Protein AF-A0A8T6P7Z8-F1 (afdb_monomer_lite)

Sequence (101 aa):
MNELTWLGIIMIVAGSCGLGVLLLSGLLALWSWITLALTIRDTLEGEGRWALNLKAVQCPRCGLARPITQLPRSPRQIITGERRCRRCNQLMDRQGRALPD

Structure (mmCIF, N/CA/C/O backbone):
data_AF-A0A8T6P7Z8-F1
#
_entry.id   AF-A0A8T6P7Z8-F1
#
loop_
_atom_site.group_PDB
_atom_site.id
_atom_site.type_symbol
_atom_site.label_atom_id
_atom_site.label_alt_id
_atom_site.label_comp_id
_atom_site.label_asym_id
_atom_site.label_entity_id
_atom_site.label_seq_id
_atom_site.pdbx_PDB_ins_code
_atom_site.Cartn_x
_atom_site.Cartn_y
_atom_site.Cartn_z
_atom_site.occupancy
_atom_site.B_iso_or_equiv
_atom_site.auth_seq_id
_atom_site.auth_comp_id
_atom_site.auth_asym_id
_atom_site.auth_atom_id
_atom_site.pdbx_PDB_model_num
ATOM 1 N N . MET A 1 1 ? 33.769 15.717 -42.151 1.00 63.75 1 MET A N 1
ATOM 2 C CA . MET A 1 1 ? 33.020 14.731 -41.341 1.00 63.75 1 MET A CA 1
ATOM 3 C C . MET A 1 1 ? 32.154 13.945 -42.311 1.00 63.75 1 MET A C 1
ATOM 5 O O . MET A 1 1 ? 31.461 14.578 -43.093 1.00 63.75 1 MET A O 1
ATOM 9 N N . ASN A 1 2 ? 32.309 12.627 -42.391 1.00 86.88 2 ASN A N 1
ATOM 10 C CA . ASN A 1 2 ? 31.741 11.764 -43.438 1.00 86.88 2 ASN A CA 1
ATOM 11 C C . ASN A 1 2 ? 30.526 10.971 -42.920 1.00 86.88 2 ASN A C 1
ATOM 13 O O . ASN A 1 2 ? 30.440 10.696 -41.728 1.00 86.88 2 ASN A O 1
ATOM 17 N N . GLU A 1 3 ? 29.614 10.572 -43.809 1.00 84.19 3 GLU A N 1
ATOM 18 C CA . GLU A 1 3 ? 28.350 9.862 -43.499 1.00 84.19 3 GLU A CA 1
ATOM 19 C C . GLU A 1 3 ? 28.514 8.671 -42.530 1.00 84.19 3 GLU A C 1
ATOM 21 O O . GLU A 1 3 ? 27.703 8.455 -41.631 1.00 84.19 3 GLU A O 1
ATOM 26 N N . LEU A 1 4 ? 29.629 7.942 -42.640 1.00 82.69 4 LEU A N 1
ATOM 27 C CA . LEU A 1 4 ? 29.979 6.823 -41.757 1.00 82.69 4 LEU A CA 1
ATOM 28 C C . LEU A 1 4 ? 30.151 7.237 -40.282 1.00 82.69 4 LEU A C 1
ATOM 30 O O . LEU A 1 4 ? 29.796 6.474 -39.386 1.00 82.69 4 LEU A O 1
ATOM 34 N N . THR A 1 5 ? 30.654 8.447 -40.011 1.00 87.75 5 THR A N 1
ATOM 35 C CA . THR A 1 5 ? 30.801 8.956 -38.633 1.00 87.75 5 THR A CA 1
ATOM 36 C C . THR A 1 5 ? 29.460 9.311 -37.991 1.00 87.75 5 THR A C 1
ATOM 38 O O . THR A 1 5 ? 29.272 9.050 -36.805 1.00 87.75 5 THR A O 1
ATOM 41 N N . TRP A 1 6 ? 28.491 9.811 -38.765 1.00 87.12 6 TRP A N 1
ATOM 42 C CA . TRP A 1 6 ? 27.143 10.107 -38.268 1.00 87.12 6 TRP A CA 1
ATOM 43 C C . TRP A 1 6 ? 26.359 8.844 -37.912 1.00 87.12 6 TRP A C 1
ATOM 45 O O . TRP A 1 6 ? 25.762 8.777 -36.837 1.00 87.12 6 TRP A O 1
ATOM 55 N N . LEU A 1 7 ? 26.419 7.815 -38.763 1.00 86.88 7 LEU A N 1
ATOM 56 C CA . LEU A 1 7 ? 25.780 6.524 -38.489 1.00 86.88 7 LEU A CA 1
ATOM 57 C C . LEU A 1 7 ? 26.343 5.866 -37.220 1.00 86.88 7 LEU A C 1
ATOM 59 O O . LEU A 1 7 ? 25.580 5.343 -36.409 1.00 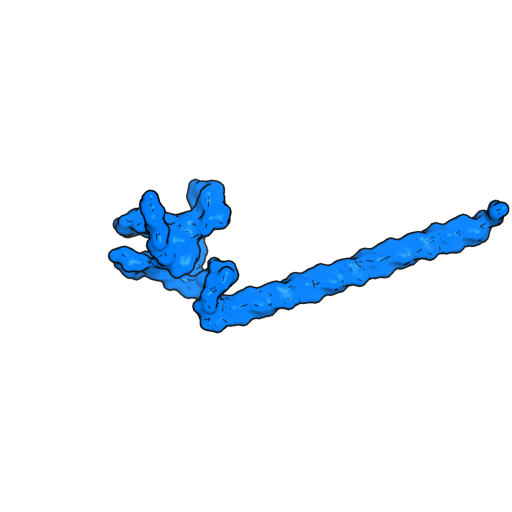86.88 7 LEU A O 1
ATOM 63 N N . GLY A 1 8 ? 27.660 5.952 -37.003 1.00 86.19 8 GLY A N 1
ATOM 64 C CA . GLY A 1 8 ? 28.300 5.452 -35.783 1.00 86.19 8 GLY A CA 1
ATOM 65 C C . GLY A 1 8 ? 27.793 6.142 -34.511 1.00 86.19 8 GLY A C 1
ATOM 66 O O . GLY A 1 8 ? 27.463 5.466 -33.537 1.00 86.19 8 GLY A O 1
ATOM 67 N N . ILE A 1 9 ? 27.663 7.473 -34.526 1.00 85.56 9 ILE A N 1
ATOM 68 C CA . ILE A 1 9 ? 27.149 8.243 -33.379 1.00 85.56 9 ILE A CA 1
ATOM 69 C C . ILE A 1 9 ? 25.689 7.878 -33.086 1.00 85.56 9 ILE A C 1
ATOM 71 O O . ILE A 1 9 ? 25.350 7.614 -31.933 1.00 85.56 9 ILE A O 1
ATOM 75 N N . ILE A 1 10 ? 24.834 7.803 -34.112 1.00 84.50 10 ILE A N 1
ATOM 76 C CA . ILE A 1 10 ? 23.414 7.447 -33.951 1.00 84.50 10 ILE A CA 1
ATOM 77 C C . ILE A 1 10 ? 23.270 6.061 -33.311 1.00 84.50 10 ILE A C 1
ATOM 79 O O . ILE A 1 10 ? 22.487 5.898 -32.375 1.00 84.50 10 ILE A O 1
ATOM 83 N N . MET A 1 11 ? 24.059 5.079 -33.756 1.00 81.44 11 MET A N 1
ATOM 84 C CA . MET A 1 11 ? 24.036 3.721 -33.204 1.00 81.44 11 MET A CA 1
ATOM 85 C C . MET A 1 11 ? 24.462 3.675 -31.727 1.00 81.44 11 MET A C 1
ATOM 87 O O . MET A 1 11 ? 23.835 2.976 -30.932 1.00 81.44 11 MET A O 1
ATOM 91 N N . ILE A 1 12 ? 25.482 4.445 -31.330 1.00 83.88 12 ILE A N 1
ATOM 92 C CA . ILE A 1 12 ? 25.951 4.525 -29.933 1.00 83.88 12 ILE A CA 1
ATOM 93 C C . ILE A 1 12 ? 24.906 5.204 -29.036 1.00 83.88 12 ILE A C 1
ATOM 95 O O . ILE A 1 12 ? 24.618 4.731 -27.932 1.00 83.88 12 ILE A O 1
ATOM 99 N N . VAL A 1 13 ? 24.301 6.295 -29.509 1.00 83.69 13 VAL A N 1
ATOM 100 C CA . VAL A 1 13 ? 23.260 7.013 -28.760 1.00 83.69 13 VAL A CA 1
ATOM 101 C C . VAL A 1 13 ? 22.016 6.134 -28.603 1.00 83.69 13 VAL A C 1
ATOM 103 O O . VAL A 1 13 ? 21.541 5.943 -27.487 1.00 83.69 13 VAL A O 1
ATOM 106 N N . ALA A 1 14 ? 21.539 5.502 -29.678 1.00 79.56 14 ALA A N 1
ATOM 107 C CA . ALA A 1 14 ? 20.388 4.602 -29.616 1.00 79.56 14 ALA A CA 1
ATOM 108 C C . ALA A 1 14 ? 20.645 3.382 -28.710 1.00 79.56 14 ALA A C 1
ATOM 110 O O . ALA A 1 14 ? 19.791 3.017 -27.898 1.00 79.56 14 ALA A O 1
ATOM 111 N N . GLY A 1 15 ? 21.837 2.781 -28.796 1.00 81.31 15 GLY A N 1
ATOM 112 C CA . GLY A 1 15 ? 22.231 1.650 -27.954 1.00 81.31 15 GLY A CA 1
ATOM 113 C C . GLY A 1 15 ? 22.316 2.002 -26.466 1.00 81.31 15 GLY A C 1
ATOM 114 O O . GLY A 1 15 ? 21.833 1.245 -25.622 1.00 81.31 15 GLY A O 1
ATOM 115 N N . SER A 1 16 ? 22.869 3.172 -26.133 1.00 83.25 16 SER A N 1
ATOM 116 C CA . SER A 1 16 ? 22.971 3.636 -24.741 1.00 83.25 16 SER A CA 1
ATOM 117 C C . SER A 1 16 ? 21.606 3.985 -24.134 1.00 83.25 16 SER A C 1
ATOM 119 O O . SER A 1 16 ? 21.359 3.655 -22.972 1.00 83.25 16 SER A O 1
ATOM 121 N N . CYS A 1 17 ? 20.674 4.532 -24.924 1.00 85.94 17 CYS A N 1
ATOM 122 C CA . CYS A 1 17 ? 19.281 4.706 -24.508 1.00 85.94 17 CYS A CA 1
ATOM 123 C C . CYS A 1 17 ? 18.591 3.362 -24.216 1.00 85.94 17 CYS A C 1
ATOM 125 O O . CYS A 1 17 ? 17.932 3.227 -23.185 1.00 85.94 17 CYS A O 1
ATOM 127 N N . GLY A 1 18 ? 18.769 2.357 -25.081 1.00 87.50 18 GLY A N 1
ATOM 128 C CA . GLY A 1 18 ? 18.175 1.029 -24.890 1.00 87.50 18 GLY A CA 1
ATOM 129 C C . GLY A 1 18 ? 18.676 0.328 -23.625 1.00 87.50 18 GLY A C 1
ATOM 130 O O . GLY A 1 18 ? 17.877 -0.158 -22.823 1.00 87.50 18 GLY A O 1
ATOM 131 N N . LEU A 1 19 ? 19.994 0.337 -23.398 1.00 91.12 19 LEU A N 1
ATOM 132 C CA . LEU A 1 19 ? 20.592 -0.252 -22.198 1.00 91.12 19 LEU A CA 1
ATOM 133 C C . LEU A 1 19 ? 20.134 0.469 -20.921 1.00 91.12 19 LEU A C 1
ATOM 135 O O . LEU A 1 19 ? 19.803 -0.186 -19.934 1.00 91.12 19 LEU A O 1
ATOM 139 N N . GLY A 1 20 ? 20.058 1.803 -20.948 1.00 91.88 20 GLY A N 1
ATOM 140 C CA . GLY A 1 20 ? 19.580 2.596 -19.814 1.00 91.88 20 GLY A CA 1
ATOM 141 C C . GLY A 1 20 ? 18.145 2.245 -19.407 1.00 91.88 20 GLY A C 1
ATOM 142 O O . GLY A 1 20 ? 17.864 2.073 -18.221 1.00 91.88 20 GLY A O 1
ATOM 143 N N . VAL A 1 21 ? 17.248 2.062 -20.381 1.00 94.12 21 VAL A N 1
ATOM 144 C CA . VAL A 1 21 ? 15.852 1.664 -20.129 1.00 94.12 21 VAL A CA 1
ATOM 145 C C . VAL A 1 21 ? 15.764 0.255 -19.531 1.00 94.12 21 VAL A C 1
ATOM 147 O O . VAL A 1 21 ? 14.994 0.029 -18.592 1.00 94.12 21 VAL A O 1
ATOM 150 N N . LEU A 1 22 ? 16.568 -0.693 -20.020 1.00 94.00 22 LEU A N 1
ATOM 151 C CA . LEU A 1 22 ? 16.598 -2.060 -19.486 1.00 94.00 22 LEU A CA 1
ATOM 152 C C . LEU A 1 22 ? 17.110 -2.102 -18.042 1.00 94.00 22 LEU A C 1
ATOM 154 O O . LEU A 1 22 ? 16.510 -2.761 -17.194 1.00 94.00 22 LEU A O 1
ATOM 158 N N . LEU A 1 23 ? 18.171 -1.355 -17.734 1.00 95.56 23 LEU A N 1
ATOM 159 C CA . LEU A 1 23 ? 18.693 -1.274 -16.370 1.00 95.56 23 LEU A CA 1
ATOM 160 C C . LEU A 1 23 ? 17.688 -0.611 -15.423 1.00 95.56 23 LEU A C 1
ATOM 162 O O . LEU A 1 23 ? 17.421 -1.142 -14.347 1.00 95.56 23 LEU A O 1
ATOM 166 N N . LEU A 1 24 ? 17.079 0.507 -15.831 1.00 95.75 24 LEU A N 1
ATOM 167 C CA . LEU A 1 24 ? 16.085 1.203 -15.012 1.00 95.75 24 LEU A CA 1
ATOM 168 C C . LEU A 1 24 ? 14.859 0.325 -14.737 1.00 95.75 24 LEU A C 1
ATOM 170 O O . LEU A 1 24 ? 14.419 0.224 -13.594 1.00 95.75 24 LEU A O 1
ATOM 174 N N . SER A 1 25 ? 14.317 -0.335 -15.762 1.00 95.81 25 SER A N 1
ATOM 175 C CA . SER A 1 25 ? 13.168 -1.233 -15.595 1.00 95.81 25 SER A CA 1
ATOM 176 C C . SER A 1 25 ? 13.498 -2.432 -14.702 1.00 95.81 25 SER A C 1
ATOM 178 O O . SER A 1 25 ? 12.693 -2.775 -13.836 1.00 95.81 25 SER A O 1
ATOM 180 N N . GLY A 1 26 ? 14.698 -3.007 -14.828 1.00 97.19 26 GLY A N 1
ATOM 181 C CA . GLY A 1 26 ? 15.182 -4.062 -13.937 1.00 97.19 26 GLY A CA 1
ATOM 182 C C . GLY A 1 26 ? 15.279 -3.608 -12.477 1.00 97.19 26 GLY A C 1
ATOM 183 O O . GLY A 1 26 ? 14.807 -4.308 -11.582 1.00 97.19 26 GLY A O 1
ATOM 184 N N . LEU A 1 27 ? 15.819 -2.411 -12.229 1.00 97.19 27 LEU A N 1
ATOM 185 C CA . LEU A 1 27 ? 15.901 -1.830 -10.885 1.00 97.19 27 LEU A CA 1
ATOM 186 C C . LEU A 1 27 ? 14.516 -1.561 -10.287 1.00 97.19 27 LEU A C 1
ATOM 188 O O . LEU A 1 27 ? 14.278 -1.885 -9.125 1.00 97.19 27 LEU A O 1
ATOM 192 N N . LEU A 1 28 ? 13.587 -1.013 -11.076 1.00 97.31 28 LEU A N 1
ATOM 193 C CA . LEU A 1 28 ? 12.210 -0.768 -10.637 1.00 97.31 28 LEU A CA 1
ATOM 194 C C . LEU A 1 28 ? 11.470 -2.072 -10.320 1.00 97.31 28 LEU A C 1
ATOM 196 O O . LEU A 1 28 ? 10.750 -2.137 -9.323 1.00 97.31 28 LEU A O 1
ATOM 200 N N . ALA A 1 29 ? 11.664 -3.113 -11.132 1.00 97.12 29 ALA A N 1
ATOM 201 C CA . ALA A 1 29 ? 11.093 -4.431 -10.882 1.00 97.12 29 ALA A CA 1
ATOM 202 C C . ALA A 1 29 ? 11.668 -5.057 -9.605 1.00 97.12 29 ALA A C 1
ATOM 204 O O . ALA A 1 29 ? 10.920 -5.553 -8.770 1.00 97.12 29 ALA A O 1
ATOM 205 N N . LEU A 1 30 ? 12.986 -4.997 -9.404 1.00 97.38 30 LEU A N 1
ATOM 206 C CA . LEU A 1 30 ? 13.603 -5.484 -8.171 1.00 97.38 30 LEU A CA 1
ATOM 207 C C . LEU A 1 30 ? 13.064 -4.733 -6.945 1.00 97.38 30 LEU A C 1
ATOM 209 O O . LEU A 1 30 ? 12.707 -5.354 -5.945 1.00 97.38 30 LEU A O 1
ATOM 213 N N . TRP A 1 31 ? 12.956 -3.405 -7.035 1.00 97.44 31 TRP A N 1
ATOM 214 C CA . TRP A 1 31 ? 12.431 -2.574 -5.955 1.00 97.44 31 TRP A CA 1
ATOM 215 C C . TRP A 1 31 ? 10.982 -2.925 -5.608 1.00 97.44 31 TRP A C 1
ATOM 217 O O . TRP A 1 31 ? 10.644 -3.038 -4.430 1.00 97.44 31 TRP A O 1
ATOM 227 N N . SER A 1 32 ? 10.130 -3.145 -6.614 1.00 95.75 32 SER A N 1
ATOM 228 C CA . SER A 1 32 ? 8.730 -3.520 -6.393 1.00 95.75 32 SER A CA 1
ATOM 229 C C . SER A 1 32 ? 8.583 -4.908 -5.761 1.00 95.75 32 SER A C 1
ATOM 231 O O . SER A 1 32 ? 7.738 -5.096 -4.887 1.00 95.75 32 SER A O 1
ATOM 233 N N . TRP A 1 33 ? 9.437 -5.867 -6.127 1.00 97.19 33 TRP A N 1
ATOM 234 C CA . TRP A 1 33 ? 9.471 -7.182 -5.484 1.00 97.19 33 TRP A CA 1
ATOM 235 C C . TRP A 1 33 ? 9.907 -7.105 -4.019 1.00 97.19 33 TRP A C 1
ATOM 237 O O . TRP A 1 33 ? 9.296 -7.750 -3.166 1.00 97.19 33 TRP A O 1
ATOM 247 N N . ILE A 1 34 ? 10.925 -6.295 -3.710 1.00 96.25 34 ILE A N 1
ATOM 248 C CA . ILE A 1 34 ? 11.398 -6.095 -2.333 1.00 96.25 34 ILE A CA 1
ATOM 249 C C . ILE A 1 34 ? 10.295 -5.473 -1.472 1.00 96.25 34 ILE A C 1
ATOM 251 O O . ILE A 1 34 ? 10.016 -5.977 -0.383 1.00 96.25 34 ILE A O 1
ATOM 255 N N . THR A 1 35 ? 9.642 -4.408 -1.945 1.00 91.44 35 THR A N 1
ATOM 256 C CA . THR A 1 35 ? 8.567 -3.760 -1.180 1.00 91.44 35 THR A CA 1
ATOM 257 C C . THR A 1 35 ? 7.397 -4.710 -0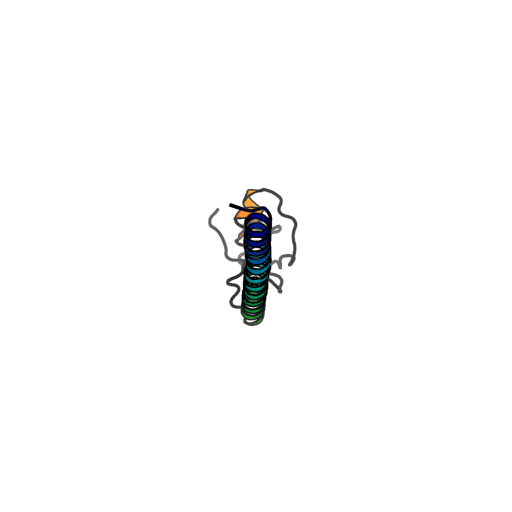.958 1.00 91.44 35 THR A C 1
ATOM 259 O O . THR A 1 35 ? 6.948 -4.839 0.178 1.00 91.44 35 THR A O 1
ATOM 262 N N . LEU A 1 36 ? 6.968 -5.448 -1.987 1.00 90.88 36 LEU A N 1
ATOM 263 C CA . LEU A 1 36 ? 5.911 -6.450 -1.861 1.00 90.88 36 LEU A CA 1
ATOM 264 C C . LEU A 1 36 ? 6.259 -7.520 -0.816 1.00 90.88 36 LEU A C 1
ATOM 266 O O . LEU A 1 36 ? 5.429 -7.830 0.039 1.00 90.88 36 LEU A O 1
ATOM 270 N N . ALA A 1 37 ? 7.482 -8.054 -0.842 1.00 92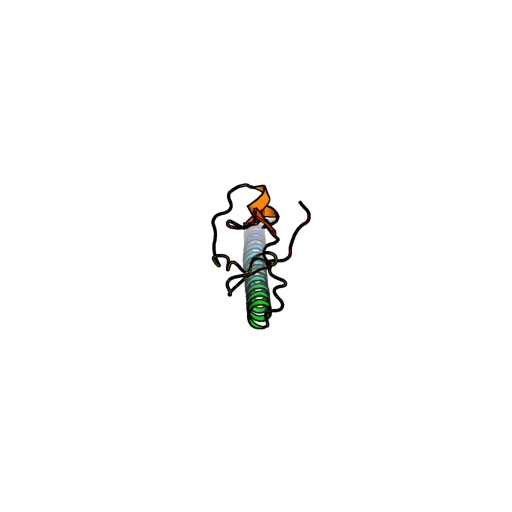.12 37 ALA A N 1
ATOM 271 C CA . ALA A 1 37 ? 7.930 -9.064 0.114 1.00 92.12 37 ALA A CA 1
ATOM 272 C C . ALA A 1 37 ? 7.931 -8.536 1.560 1.00 92.12 37 ALA A C 1
ATOM 274 O O . ALA A 1 37 ? 7.441 -9.217 2.463 1.00 92.12 37 ALA A O 1
ATOM 275 N N . LEU A 1 38 ? 8.424 -7.312 1.781 1.00 90.12 38 LEU A N 1
ATOM 276 C CA . LEU A 1 38 ? 8.423 -6.669 3.101 1.00 90.12 38 LEU A CA 1
ATOM 277 C C . LEU A 1 38 ? 7.004 -6.388 3.599 1.00 90.12 38 LEU A C 1
ATOM 279 O O . LEU A 1 38 ? 6.706 -6.618 4.770 1.00 90.12 38 LEU A O 1
ATOM 283 N N . THR A 1 39 ? 6.115 -5.937 2.714 1.00 86.69 39 THR A N 1
ATOM 284 C CA . THR A 1 39 ? 4.707 -5.715 3.041 1.00 86.69 39 THR A CA 1
ATOM 285 C C . THR A 1 39 ? 4.013 -7.022 3.423 1.00 86.69 39 THR A C 1
ATOM 287 O O . THR A 1 39 ? 3.315 -7.059 4.434 1.00 86.69 39 THR A O 1
ATOM 290 N N . ILE A 1 40 ? 4.220 -8.111 2.672 1.00 85.31 40 ILE A N 1
ATOM 291 C CA . ILE A 1 40 ? 3.652 -9.429 3.003 1.00 85.31 40 ILE A CA 1
ATOM 292 C C . ILE A 1 40 ? 4.179 -9.909 4.354 1.00 85.31 40 ILE A C 1
ATOM 294 O O . ILE A 1 40 ? 3.385 -10.319 5.198 1.00 85.31 40 ILE A O 1
ATOM 298 N N . ARG A 1 41 ? 5.494 -9.830 4.578 1.00 86.50 41 ARG A N 1
ATOM 299 C CA . ARG A 1 41 ? 6.121 -10.265 5.828 1.00 86.50 41 ARG A CA 1
ATOM 300 C C . ARG A 1 41 ? 5.551 -9.529 7.041 1.00 86.50 41 ARG A C 1
ATOM 302 O O . ARG A 1 41 ? 5.096 -10.189 7.966 1.00 86.50 41 ARG A O 1
ATOM 309 N N . ASP A 1 42 ? 5.493 -8.200 7.002 1.00 82.75 42 ASP A N 1
ATOM 310 C CA . ASP A 1 42 ? 4.922 -7.383 8.085 1.00 82.75 42 ASP A CA 1
ATOM 311 C C . ASP A 1 42 ? 3.438 -7.701 8.331 1.00 82.75 42 ASP A C 1
ATOM 313 O O . ASP A 1 42 ? 2.960 -7.743 9.466 1.00 82.75 42 ASP A O 1
ATOM 317 N N . THR A 1 43 ? 2.707 -7.988 7.251 1.00 76.88 43 THR A N 1
ATOM 318 C CA . THR A 1 43 ? 1.297 -8.371 7.329 1.00 76.88 43 THR A CA 1
ATOM 319 C C . THR A 1 43 ? 1.120 -9.749 7.986 1.00 76.88 43 THR A C 1
ATOM 321 O O . THR A 1 43 ? 0.171 -9.943 8.748 1.00 76.88 43 THR A O 1
ATOM 324 N N . LEU A 1 44 ? 2.022 -10.704 7.725 1.00 79.00 44 LEU A N 1
ATOM 325 C CA . LEU A 1 44 ? 2.014 -12.035 8.346 1.00 79.00 44 LEU A CA 1
ATOM 326 C C . LEU A 1 44 ? 2.475 -12.002 9.807 1.00 79.00 44 LEU A C 1
ATOM 328 O O . LEU A 1 44 ? 1.874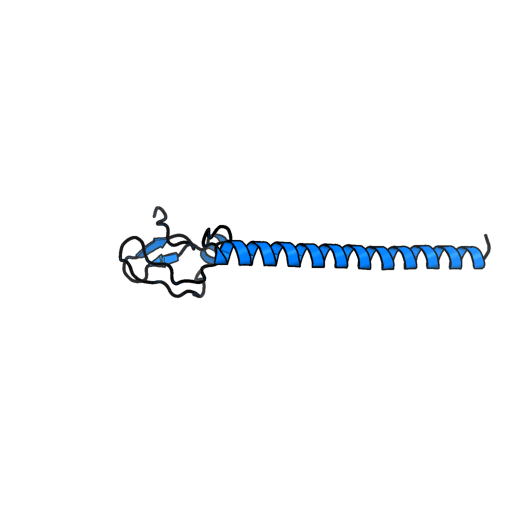 -12.674 10.643 1.00 79.00 44 LEU A O 1
ATOM 332 N N . GLU A 1 45 ? 3.505 -11.212 10.114 1.00 78.75 45 GLU A N 1
ATOM 333 C CA . GLU A 1 45 ? 4.003 -10.992 11.479 1.00 78.75 45 GLU A CA 1
ATOM 334 C C . GLU A 1 45 ? 2.982 -10.215 12.334 1.00 78.75 45 GLU A C 1
ATOM 336 O O . GLU A 1 45 ? 3.024 -10.263 13.561 1.00 78.75 45 GLU A O 1
ATOM 341 N N . GLY A 1 46 ? 1.996 -9.570 11.698 1.00 64.69 46 GLY A N 1
ATOM 342 C CA . GLY A 1 46 ? 0.887 -8.909 12.381 1.00 64.69 46 GLY A CA 1
ATOM 343 C C . GLY A 1 46 ? 1.274 -7.575 13.014 1.00 64.69 46 GLY A C 1
ATOM 344 O O . GLY A 1 46 ? 0.501 -7.034 13.804 1.00 64.69 46 GLY A O 1
ATOM 345 N N . GLU A 1 47 ? 2.436 -7.024 12.656 1.00 66.44 47 GLU A N 1
ATOM 346 C CA . GLU A 1 47 ? 2.891 -5.717 13.137 1.00 66.44 47 GLU A CA 1
ATOM 347 C C . GLU A 1 47 ? 2.068 -4.565 12.532 1.00 66.44 47 GLU A C 1
ATOM 349 O O . GLU A 1 47 ? 1.977 -3.483 13.116 1.00 66.44 47 GLU A O 1
ATOM 354 N N . GLY A 1 48 ? 1.399 -4.807 11.395 1.00 63.47 48 GLY A N 1
ATOM 355 C CA . GLY A 1 48 ? 0.367 -3.925 10.845 1.00 63.47 48 GLY A CA 1
ATOM 356 C C . GLY A 1 48 ? 0.879 -2.541 10.431 1.00 63.47 48 GLY A C 1
ATOM 357 O O . GLY A 1 48 ? 0.083 -1.595 10.331 1.00 63.47 48 GLY A O 1
ATOM 358 N N . ARG A 1 49 ? 2.186 -2.404 10.170 1.00 69.00 49 ARG A N 1
ATOM 359 C CA . ARG A 1 49 ? 2.842 -1.139 9.803 1.00 69.00 49 ARG A CA 1
ATOM 360 C C . ARG A 1 49 ? 2.358 -0.631 8.449 1.00 69.00 49 ARG A C 1
ATOM 362 O O . ARG A 1 49 ? 2.240 0.576 8.255 1.00 69.00 49 ARG A O 1
ATOM 369 N N . TRP A 1 50 ? 1.984 -1.540 7.549 1.00 69.69 50 TRP A N 1
ATOM 370 C CA . TRP A 1 50 ? 1.463 -1.210 6.213 1.00 69.69 50 TRP A CA 1
ATOM 371 C C . TRP A 1 50 ? -0.064 -1.056 6.155 1.00 69.69 50 TRP A C 1
ATOM 373 O O . TRP A 1 50 ? -0.626 -0.891 5.073 1.00 69.69 50 TRP A O 1
ATOM 383 N N . ALA A 1 51 ? -0.756 -1.098 7.303 1.00 67.19 51 ALA A N 1
ATOM 384 C CA . ALA A 1 51 ? -2.212 -0.935 7.405 1.00 67.19 51 ALA A CA 1
ATOM 385 C C . ALA A 1 51 ? -3.043 -1.924 6.553 1.00 67.19 51 ALA A C 1
ATOM 387 O O . ALA A 1 51 ? -4.204 -1.647 6.230 1.00 67.19 51 ALA A O 1
ATOM 388 N N . LEU A 1 52 ? -2.465 -3.077 6.200 1.00 72.00 52 LEU A N 1
ATOM 389 C CA . LEU A 1 52 ? -3.163 -4.192 5.567 1.00 72.00 52 LEU A CA 1
ATOM 390 C C . LEU A 1 52 ? -3.763 -5.081 6.657 1.00 72.00 52 LEU A C 1
ATOM 392 O O . LEU A 1 52 ? -3.057 -5.796 7.360 1.00 72.00 52 LEU A O 1
ATOM 396 N N . ASN A 1 53 ? -5.083 -5.038 6.807 1.00 73.12 53 ASN A N 1
ATOM 397 C CA . ASN A 1 53 ? -5.776 -5.918 7.741 1.00 73.12 53 ASN A CA 1
ATOM 398 C C . ASN A 1 53 ? -6.182 -7.205 7.021 1.00 73.12 53 ASN A C 1
ATOM 400 O O . ASN A 1 53 ? -7.125 -7.193 6.235 1.00 73.12 53 ASN A O 1
ATOM 404 N N . LEU A 1 54 ? -5.511 -8.323 7.309 1.00 72.62 54 LEU A N 1
ATOM 405 C CA . LEU A 1 54 ? -5.964 -9.651 6.855 1.00 72.62 54 LEU A CA 1
ATOM 406 C C . LEU A 1 54 ? -7.102 -10.210 7.715 1.00 72.62 54 LEU A C 1
ATOM 408 O O . LEU A 1 54 ? -7.767 -11.169 7.331 1.00 72.62 54 LEU A O 1
ATOM 412 N N . LYS A 1 55 ? -7.321 -9.623 8.895 1.00 77.12 55 LYS A N 1
ATOM 413 C CA . LYS A 1 55 ? -8.360 -10.021 9.846 1.00 77.12 55 LYS A CA 1
ATOM 414 C C . LYS A 1 55 ? -9.333 -8.875 10.080 1.00 77.12 55 LYS A C 1
ATOM 416 O O . LYS A 1 55 ? -8.978 -7.701 9.984 1.00 77.12 55 LYS A O 1
ATOM 421 N N . ALA A 1 56 ? -10.569 -9.232 10.408 1.00 83.50 56 ALA A N 1
ATOM 422 C CA . ALA A 1 56 ? -11.586 -8.271 10.801 1.00 83.50 56 ALA A CA 1
ATOM 423 C C . ALA A 1 56 ? -11.147 -7.524 12.069 1.00 83.50 56 ALA A C 1
ATOM 425 O O . ALA A 1 56 ? -10.920 -8.124 13.119 1.00 83.50 56 ALA A O 1
ATOM 426 N N . VAL A 1 57 ? -11.053 -6.204 11.962 1.00 86.94 57 VAL A N 1
ATOM 427 C CA . VAL A 1 57 ? -10.740 -5.315 13.080 1.00 86.94 57 VAL A CA 1
ATOM 428 C C . VAL A 1 57 ? -11.989 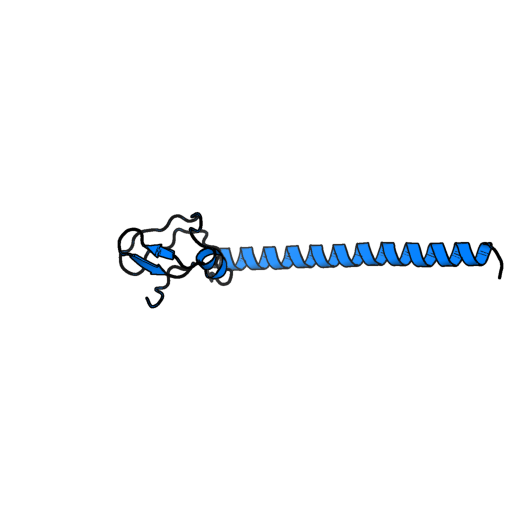-5.117 13.936 1.00 86.94 57 VAL A C 1
ATOM 430 O O . VAL A 1 57 ? -13.077 -4.894 13.403 1.00 86.94 57 VAL A O 1
ATOM 433 N N . GLN A 1 58 ? -11.861 -5.169 15.259 1.00 90.94 58 GLN A N 1
ATOM 434 C CA . GLN A 1 58 ? -12.989 -4.957 16.168 1.00 90.94 58 GLN A CA 1
ATOM 435 C C . GLN A 1 58 ? -13.097 -3.496 16.599 1.00 90.94 58 GLN A C 1
ATOM 437 O O . GLN A 1 58 ? -12.102 -2.798 16.771 1.00 90.94 58 GLN A O 1
ATOM 442 N N . CYS A 1 59 ? -14.327 -3.021 16.793 1.00 91.06 59 CYS A N 1
ATOM 443 C CA . CYS A 1 59 ? -14.554 -1.710 17.380 1.00 91.06 59 CYS A CA 1
ATOM 444 C C . CYS A 1 59 ? -14.078 -1.687 18.846 1.00 91.06 59 CYS A C 1
ATOM 446 O O . CYS A 1 59 ? -14.610 -2.461 19.642 1.00 91.06 59 CYS A O 1
ATOM 448 N N . PRO A 1 60 ? -13.212 -0.741 19.254 1.00 91.31 60 PRO A N 1
ATOM 449 C CA . PRO A 1 60 ? -12.669 -0.698 20.611 1.00 91.31 60 PRO A CA 1
ATOM 450 C C . PRO A 1 60 ? -13.725 -0.314 21.658 1.00 91.31 60 PRO A C 1
ATOM 452 O O . PRO A 1 60 ? -13.543 -0.566 22.840 1.00 91.31 60 PRO A O 1
ATOM 455 N N . ARG A 1 61 ? -14.850 0.284 21.234 1.00 92.56 61 ARG A N 1
ATOM 456 C CA . ARG A 1 61 ? -15.935 0.722 22.125 1.00 92.56 61 ARG A CA 1
ATOM 457 C C . ARG A 1 61 ? -17.063 -0.299 22.292 1.00 92.56 61 ARG A C 1
ATOM 459 O O . ARG A 1 61 ? -17.702 -0.318 23.332 1.00 92.56 61 ARG A O 1
ATOM 466 N N . CYS A 1 62 ? -17.378 -1.094 21.266 1.00 93.50 62 CYS A N 1
ATOM 467 C CA . CYS A 1 62 ? -18.537 -2.006 21.306 1.00 93.50 62 CYS A CA 1
ATOM 468 C C . CYS A 1 62 ? -18.251 -3.436 20.831 1.00 93.50 62 CYS A C 1
ATOM 470 O O . CYS A 1 62 ? -19.187 -4.223 20.710 1.00 93.50 62 CYS A O 1
ATOM 472 N N . GLY A 1 63 ? -17.001 -3.758 20.486 1.00 91.69 63 GLY A N 1
ATOM 473 C CA . GLY A 1 63 ? -16.583 -5.091 20.044 1.00 91.69 63 GLY A CA 1
ATOM 474 C C . GLY A 1 63 ? -17.087 -5.514 18.660 1.00 91.69 63 GLY A C 1
ATOM 475 O O . GLY A 1 63 ? -16.741 -6.592 18.192 1.00 91.69 63 GLY A O 1
ATOM 476 N N . LEU A 1 64 ? -17.889 -4.691 17.968 1.00 92.81 64 LEU A N 1
ATOM 477 C CA . LEU A 1 64 ? -18.407 -5.051 16.647 1.00 92.81 64 LEU A CA 1
ATOM 478 C C . LEU A 1 64 ? -17.252 -5.261 15.657 1.00 92.81 64 LEU A C 1
ATOM 480 O O . LEU A 1 64 ? -16.500 -4.322 15.380 1.00 92.81 64 LEU A O 1
ATOM 484 N N . ALA A 1 65 ? -17.156 -6.469 15.100 1.00 89.50 65 ALA A N 1
ATOM 485 C CA . ALA A 1 65 ? -16.215 -6.788 14.035 1.00 89.50 65 ALA A CA 1
ATOM 486 C C . ALA A 1 65 ? -16.548 -5.988 12.769 1.00 89.50 65 ALA A C 1
ATOM 488 O O . ALA A 1 65 ? -17.697 -5.934 12.319 1.00 89.50 65 ALA A O 1
ATOM 489 N N . ARG A 1 66 ? -15.535 -5.347 12.190 1.00 85.06 66 ARG A N 1
ATOM 490 C CA . ARG A 1 66 ? -15.648 -4.646 10.915 1.00 85.06 66 ARG A CA 1
ATOM 491 C C . ARG A 1 66 ? -15.397 -5.597 9.750 1.00 85.06 66 ARG A C 1
ATOM 493 O O . ARG A 1 66 ? -14.561 -6.491 9.862 1.00 85.06 66 ARG A O 1
ATOM 500 N N . PRO A 1 67 ? -16.067 -5.375 8.608 1.00 83.56 67 PRO A N 1
ATOM 501 C CA . PRO A 1 67 ? -15.714 -6.075 7.384 1.00 83.56 67 PRO A CA 1
ATOM 502 C C . PRO A 1 67 ? -14.273 -5.727 6.978 1.00 83.56 67 PRO A C 1
ATOM 504 O O . PRO A 1 67 ? -13.851 -4.577 7.114 1.00 83.56 67 PRO A O 1
ATOM 507 N N . ILE A 1 68 ? -13.539 -6.727 6.481 1.00 79.81 68 ILE A N 1
ATOM 508 C CA . ILE A 1 68 ? -12.134 -6.604 6.048 1.00 79.81 68 ILE A CA 1
ATOM 509 C C . ILE A 1 68 ? -12.010 -5.556 4.937 1.00 79.81 68 ILE A C 1
ATOM 511 O O . ILE A 1 68 ? -11.128 -4.700 4.956 1.00 79.81 68 ILE A O 1
ATOM 515 N N . THR A 1 69 ? -12.950 -5.582 3.996 1.00 77.94 69 THR A N 1
ATOM 516 C CA . THR A 1 69 ? -13.072 -4.603 2.923 1.00 77.94 69 THR A CA 1
ATOM 517 C C . THR A 1 69 ? -14.355 -3.804 3.102 1.00 77.94 69 THR A C 1
ATOM 519 O O . THR A 1 69 ? -15.431 -4.328 3.389 1.00 77.94 69 THR A O 1
ATOM 522 N N . GLN A 1 70 ? -14.260 -2.490 2.937 1.00 78.06 70 GLN A N 1
ATOM 523 C CA . GLN A 1 70 ? -15.432 -1.629 2.909 1.00 78.06 70 GLN A CA 1
ATOM 524 C C . GLN A 1 70 ? -15.180 -0.490 1.929 1.00 78.06 70 GLN A C 1
ATOM 526 O O . GLN A 1 70 ? -14.086 0.067 1.880 1.00 78.06 70 GLN A O 1
ATOM 531 N N . LEU A 1 71 ? -16.199 -0.089 1.178 1.00 83.19 71 LEU A N 1
ATOM 532 C CA . LEU A 1 71 ? -16.081 1.058 0.288 1.00 83.19 71 LEU A CA 1
ATOM 533 C C . LEU A 1 71 ? -15.985 2.364 1.110 1.00 83.19 71 LEU A C 1
ATOM 535 O O . LEU A 1 71 ? -16.749 2.524 2.075 1.00 83.19 71 LEU A O 1
ATOM 539 N N . PRO A 1 72 ? -15.020 3.259 0.840 1.00 84.44 72 PRO A N 1
ATOM 540 C CA . PRO A 1 72 ? -14.963 4.578 1.467 1.00 84.44 72 PRO A CA 1
ATOM 541 C C . PRO A 1 72 ? -16.153 5.433 1.008 1.00 84.44 72 PRO A C 1
ATOM 543 O O . PRO A 1 72 ? -16.604 5.323 -0.127 1.00 84.44 72 PRO A O 1
ATOM 546 N N . ARG A 1 73 ? -16.682 6.274 1.903 1.00 87.00 73 ARG A N 1
ATOM 547 C CA . ARG A 1 73 ? -17.828 7.162 1.622 1.00 87.00 73 ARG A CA 1
ATOM 548 C C . ARG A 1 73 ? -17.433 8.615 1.370 1.00 87.00 73 ARG A C 1
ATOM 550 O O . ARG A 1 73 ? -18.288 9.418 1.022 1.00 87.00 73 ARG A O 1
ATOM 557 N N . SER A 1 74 ? -16.170 8.969 1.589 1.00 87.75 74 SER A N 1
ATOM 558 C CA . SER A 1 74 ? -15.663 10.313 1.321 1.00 87.75 74 SER A CA 1
ATOM 559 C C . SER A 1 74 ? -14.179 10.281 0.945 1.00 87.75 74 SER A C 1
ATOM 561 O O . SER A 1 74 ? -13.473 9.347 1.342 1.00 87.75 74 SER A O 1
ATOM 563 N N . PRO A 1 75 ? -13.678 11.312 0.241 1.00 88.06 75 PRO A N 1
ATOM 564 C CA . PRO A 1 75 ? -12.257 11.432 -0.091 1.00 88.06 75 PRO A CA 1
ATOM 565 C C . PRO A 1 75 ? -11.358 11.418 1.148 1.00 88.06 75 PRO A C 1
ATOM 567 O O . PRO A 1 75 ? -10.302 10.790 1.151 1.00 88.06 75 PRO A O 1
ATOM 570 N N . ARG A 1 76 ? -11.818 12.026 2.250 1.00 85.88 76 ARG A N 1
ATOM 571 C CA . ARG A 1 76 ? -11.103 12.005 3.531 1.00 85.88 76 ARG A CA 1
ATOM 572 C C . ARG A 1 76 ? -10.853 10.574 4.019 1.00 85.88 76 ARG A C 1
ATOM 574 O O . ARG A 1 76 ? -9.735 10.265 4.408 1.00 85.88 76 ARG A O 1
ATOM 581 N N . GLN A 1 77 ? -11.840 9.679 3.906 1.00 86.38 77 GLN A N 1
ATOM 582 C CA . GLN A 1 77 ? -11.680 8.265 4.283 1.00 86.38 77 GLN A CA 1
ATOM 583 C C . GLN A 1 77 ? -10.703 7.510 3.373 1.00 86.38 77 GLN A C 1
ATOM 585 O O . GLN A 1 77 ? -10.107 6.529 3.810 1.00 86.38 77 GLN A O 1
ATOM 590 N N . ILE A 1 78 ? -10.528 7.940 2.120 1.00 85.31 78 ILE A N 1
ATOM 591 C CA . ILE A 1 78 ? -9.524 7.357 1.219 1.00 85.31 78 ILE A CA 1
ATOM 592 C C . ILE A 1 78 ? -8.125 7.708 1.725 1.00 85.31 78 ILE A C 1
ATOM 594 O O . ILE A 1 78 ? -7.277 6.827 1.830 1.00 85.31 78 ILE A O 1
ATOM 598 N N . ILE A 1 79 ? -7.911 8.968 2.101 1.00 85.12 79 ILE A N 1
ATOM 599 C CA . ILE A 1 79 ? -6.606 9.469 2.537 1.00 85.12 79 ILE A CA 1
ATOM 600 C C . ILE A 1 79 ? -6.255 8.934 3.927 1.00 85.12 79 ILE A C 1
ATOM 602 O O . ILE A 1 79 ? -5.251 8.246 4.090 1.00 85.12 79 ILE A O 1
ATOM 606 N N . THR A 1 80 ? -7.099 9.197 4.927 1.00 83.94 80 THR A N 1
ATOM 607 C CA . THR A 1 80 ? -6.796 8.861 6.327 1.00 83.94 80 THR A CA 1
ATOM 608 C C . THR A 1 80 ? -7.138 7.417 6.667 1.00 83.94 80 THR A C 1
ATOM 610 O O . THR A 1 80 ? -6.556 6.830 7.575 1.00 83.94 80 THR A O 1
ATOM 613 N N . GLY A 1 81 ? -8.098 6.817 5.954 1.00 84.69 81 GLY A N 1
ATOM 614 C CA . GLY A 1 81 ? -8.621 5.505 6.318 1.00 84.69 81 GLY A CA 1
ATOM 615 C C . GLY A 1 81 ? -9.546 5.489 7.524 1.00 84.69 81 GLY A C 1
ATOM 616 O O . GLY A 1 81 ? -9.951 4.405 7.945 1.00 84.69 81 GLY A O 1
ATOM 617 N N . GLU A 1 82 ? -9.872 6.658 8.075 1.00 88.88 82 GLU A N 1
ATOM 618 C CA . GLU A 1 82 ? -10.764 6.769 9.219 1.00 88.88 82 GLU A CA 1
ATOM 619 C C . GLU A 1 82 ? -12.163 6.256 8.859 1.00 88.88 82 GLU A C 1
ATOM 621 O O . GLU A 1 82 ? -12.660 6.442 7.745 1.00 88.88 82 GLU A O 1
ATOM 626 N N . ARG A 1 83 ? -12.840 5.616 9.808 1.00 87.56 83 ARG A N 1
ATOM 627 C CA . ARG A 1 83 ? -14.244 5.219 9.646 1.00 87.56 83 ARG A CA 1
ATOM 628 C C . ARG A 1 83 ? -14.970 5.251 10.974 1.00 87.56 83 ARG A C 1
ATOM 630 O O . ARG A 1 83 ? -14.372 4.993 12.017 1.00 87.56 83 ARG A O 1
ATOM 637 N N . ARG A 1 84 ? -16.288 5.448 10.927 1.00 90.50 84 ARG A N 1
ATOM 638 C CA . ARG A 1 84 ? -17.172 5.333 12.097 1.00 90.50 84 ARG A CA 1
ATOM 639 C C . ARG A 1 84 ? -17.751 3.930 12.250 1.00 90.50 84 ARG A C 1
ATOM 641 O O . ARG A 1 84 ? -18.030 3.243 11.266 1.00 90.50 84 ARG A O 1
ATOM 648 N N . CYS A 1 85 ? -17.902 3.474 13.493 1.00 90.75 85 CYS A N 1
ATOM 649 C CA . CYS A 1 85 ? -18.621 2.237 13.802 1.00 90.75 85 CYS A CA 1
ATOM 650 C C . CYS A 1 85 ? -20.091 2.338 13.381 1.00 90.75 85 CYS A C 1
ATOM 652 O O . CYS A 1 85 ? -20.749 3.308 13.735 1.00 90.75 85 CYS A O 1
ATOM 654 N N . ARG A 1 86 ? -20.656 1.311 12.735 1.00 89.56 86 ARG A N 1
ATOM 655 C CA . ARG A 1 86 ? -22.095 1.304 12.402 1.00 89.56 86 ARG A CA 1
ATOM 656 C C . ARG A 1 86 ? -23.010 1.162 13.623 1.00 89.56 86 ARG A C 1
ATOM 658 O O . ARG A 1 86 ? -24.181 1.491 13.519 1.00 89.56 86 ARG A O 1
ATOM 665 N N . ARG A 1 87 ? -22.487 0.667 14.753 1.00 93.00 87 ARG A N 1
ATOM 666 C CA . ARG A 1 87 ? -23.260 0.444 15.987 1.00 93.00 87 ARG A CA 1
ATOM 667 C C . ARG A 1 87 ? -23.140 1.593 16.985 1.00 93.00 87 ARG A C 1
ATOM 669 O O . ARG A 1 87 ? -24.153 2.100 17.435 1.00 93.00 87 ARG A O 1
ATOM 676 N N . CYS A 1 88 ? -21.919 1.996 17.340 1.00 92.88 88 CYS A N 1
ATOM 677 C CA . CYS A 1 88 ? -21.681 3.015 18.376 1.00 92.88 88 CYS A CA 1
ATOM 678 C C . CYS A 1 88 ? -21.142 4.351 17.841 1.00 92.88 88 CYS A C 1
ATOM 680 O O . CYS A 1 88 ? -20.744 5.200 18.629 1.00 92.88 88 CYS A O 1
ATOM 682 N N . ASN A 1 89 ? -21.057 4.514 16.517 1.00 92.06 89 ASN A N 1
ATOM 683 C CA . ASN A 1 89 ? -20.569 5.711 15.822 1.00 92.06 89 ASN A CA 1
ATOM 684 C C . ASN A 1 89 ? -19.131 6.184 16.142 1.00 92.06 89 ASN A C 1
ATOM 686 O O . ASN A 1 89 ? -18.690 7.181 15.577 1.00 92.06 89 ASN A O 1
ATOM 690 N N . GLN A 1 90 ? -18.368 5.441 16.953 1.00 92.38 90 GLN A N 1
ATOM 691 C CA . GLN A 1 90 ? -16.972 5.755 17.283 1.00 92.38 90 GLN A CA 1
ATOM 692 C C . GLN A 1 90 ? -16.113 5.893 16.021 1.00 92.38 90 GLN A C 1
ATOM 694 O O . GLN A 1 90 ? -16.084 4.962 15.202 1.00 92.38 90 GLN A O 1
ATOM 699 N N . LEU A 1 91 ? -15.400 7.015 15.886 1.00 91.75 91 LEU A N 1
ATOM 700 C CA . LEU A 1 91 ? -14.385 7.201 14.853 1.00 91.75 91 LEU A CA 1
ATOM 701 C C . LEU A 1 91 ? -13.147 6.361 15.191 1.00 91.75 91 LEU A C 1
ATOM 703 O O . LEU A 1 91 ? -12.707 6.306 16.339 1.00 91.75 91 LEU A O 1
ATOM 707 N N . MET A 1 92 ? -12.622 5.654 14.196 1.00 90.50 92 MET A N 1
ATOM 708 C CA . MET A 1 92 ? -11.461 4.777 14.338 1.00 90.50 92 MET A CA 1
ATOM 709 C C . MET A 1 92 ? -10.571 4.848 13.106 1.00 90.50 92 MET A C 1
ATOM 711 O O . MET A 1 92 ? -11.084 5.077 12.006 1.00 90.50 92 MET A O 1
ATOM 715 N N . ASP A 1 93 ? -9.283 4.567 13.281 1.00 87.75 93 ASP A N 1
ATOM 716 C CA . ASP A 1 93 ? -8.325 4.382 12.188 1.00 87.75 93 ASP A CA 1
ATOM 717 C C . ASP A 1 93 ? -8.520 3.029 11.459 1.00 87.75 93 ASP A C 1
ATOM 719 O O . ASP A 1 93 ? -9.461 2.267 11.735 1.00 87.75 93 ASP A O 1
ATOM 723 N N . ARG A 1 94 ? -7.643 2.730 10.487 1.00 82.88 94 ARG A N 1
ATOM 724 C CA . ARG A 1 94 ? -7.674 1.459 9.740 1.00 82.88 94 ARG A CA 1
ATOM 725 C C . ARG A 1 94 ? -7.354 0.263 10.634 1.00 82.88 94 ARG A C 1
ATOM 727 O O . ARG A 1 94 ? -7.846 -0.820 10.348 1.00 82.88 94 ARG A O 1
ATOM 734 N N . GLN A 1 95 ? -6.567 0.449 11.688 1.00 80.50 95 GLN A N 1
ATOM 735 C CA . GLN A 1 95 ? -6.130 -0.590 12.621 1.00 80.50 95 GLN A CA 1
ATOM 736 C C . GLN A 1 95 ? -7.116 -0.821 13.781 1.00 80.50 95 GLN A C 1
ATOM 738 O O . GLN A 1 95 ? -6.928 -1.743 14.569 1.00 80.50 95 GLN A O 1
ATOM 743 N N . GLY A 1 96 ? -8.182 -0.022 13.892 1.00 83.56 96 GLY A N 1
ATOM 744 C CA . GLY A 1 96 ? -9.206 -0.164 14.935 1.00 83.56 96 GLY A CA 1
ATOM 745 C C . GLY A 1 96 ? -8.940 0.625 16.203 1.00 83.56 96 GLY A C 1
ATOM 746 O O . GLY A 1 96 ? -9.660 0.451 17.184 1.00 83.56 96 GLY A O 1
ATOM 747 N N . ARG A 1 97 ? -7.946 1.511 16.201 1.00 86.50 97 ARG A N 1
ATOM 748 C CA . ARG A 1 97 ? -7.712 2.428 17.314 1.00 86.50 97 ARG A CA 1
ATOM 749 C C . ARG A 1 97 ? -8.751 3.535 17.282 1.00 86.50 97 ARG A C 1
ATOM 751 O O . ARG A 1 97 ? -9.136 4.006 16.212 1.00 86.50 97 ARG A O 1
ATOM 758 N N . ALA A 1 98 ? -9.225 3.931 18.458 1.00 91.31 98 ALA A N 1
ATOM 759 C CA . ALA A 1 98 ? -10.154 5.043 18.587 1.00 91.31 98 ALA A CA 1
ATOM 760 C C . ALA A 1 98 ? -9.455 6.352 18.195 1.00 91.31 98 ALA A C 1
ATOM 762 O O . ALA A 1 98 ? -8.333 6.612 18.622 1.00 91.31 98 ALA A O 1
ATOM 763 N N . LEU A 1 99 ? -10.134 7.161 17.387 1.00 88.06 99 LEU A N 1
ATOM 764 C CA . LEU A 1 99 ? -9.735 8.529 17.082 1.00 88.06 99 LEU A CA 1
ATOM 765 C C . LEU A 1 99 ? -10.581 9.497 17.924 1.00 88.06 99 LEU A C 1
ATOM 767 O O . LEU A 1 99 ? -11.742 9.170 18.201 1.00 88.06 99 LEU A O 1
ATOM 771 N N . PRO A 1 100 ? -10.021 10.651 18.331 1.00 80.81 100 PRO A N 1
ATOM 772 C CA . PRO A 1 100 ? -10.803 11.725 18.933 1.00 80.81 100 PRO A CA 1
ATOM 773 C C . PRO A 1 100 ? -11.866 12.220 17.942 1.00 80.81 100 PRO A C 1
ATOM 775 O O . PRO A 1 100 ? -11.650 12.174 16.726 1.00 80.81 100 PRO A O 1
ATOM 778 N N . ASP A 1 101 ? -13.022 12.612 18.479 1.00 64.06 101 ASP A N 1
ATOM 779 C CA . ASP A 1 101 ? -14.188 13.050 17.699 1.00 64.06 101 ASP A CA 1
ATOM 780 C C . ASP A 1 101 ? -13.984 14.412 17.020 1.00 64.06 101 ASP A C 1
ATOM 782 O O . ASP A 1 101 ? -13.351 15.303 17.633 1.00 64.06 101 ASP A O 1
#

Foldseek 3Di:
DDPVVVVVVVVVVVVVVVVVVVVVVVVVVVVVVVVVVVVVVCQVVVVCPVLQPPAFAAAPPPRDTDDSDDDDPDPVCVVQVWDADPPPRFIAGSNNHTDDD

Secondary structure (DSSP, 8-state):
--HHHHHHHHHHHHHHHHHHHHHHHHHHHHHHHHHHHHHHHHHHHT--TT---SSPPBPTTT-PBPPSS---SSHHHHHH--EE-TTT--EE-TTSPBPP-

Radius of g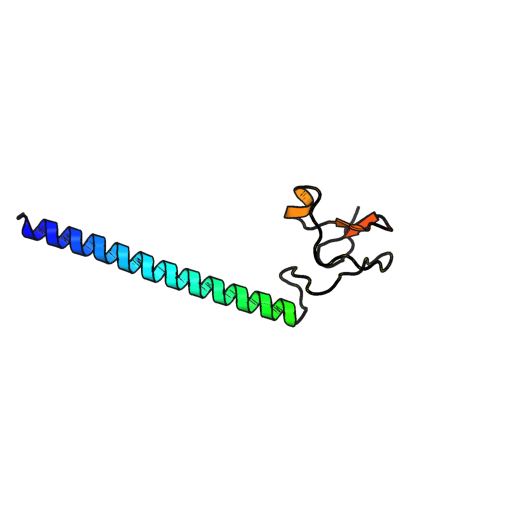yration: 25.02 Å; chains: 1; bounding box: 56×27×66 Å

pLDDT: mean 85.78, std 8.15, range [63.47, 97.44]